Protein AF-A0A1M6WEM8-F1 (afdb_monomer_lite)

pLDDT: mean 76.11, std 21.75, range [37.53, 95.38]

Organism: Pseudonocardia thermophila (NCBI:txid1848)

Radius of gyration: 14.24 Å; chains: 1; bounding box: 22×40×36 Å

Structure (mmCIF, N/CA/C/O backbone):
data_AF-A0A1M6WEM8-F1
#
_entry.id   AF-A0A1M6WEM8-F1
#
loop_
_atom_site.group_PDB
_atom_site.id
_atom_site.type_symbol
_atom_site.label_atom_id
_atom_site.label_alt_id
_atom_site.label_comp_id
_atom_site.label_asym_id
_atom_site.label_entity_id
_atom_site.label_seq_id
_atom_site.pdbx_PDB_ins_code
_atom_site.Cartn_x
_atom_site.Cartn_y
_atom_site.Cartn_z
_atom_site.occupancy
_atom_site.B_iso_or_equiv
_atom_site.auth_seq_id
_atom_site.auth_comp_id
_atom_site.auth_asym_id
_atom_site.auth_atom_id
_atom_site.pdbx_PDB_model_num
ATOM 1 N N . MET A 1 1 ? 1.936 -12.402 -1.757 1.00 74.06 1 MET A N 1
ATOM 2 C CA . MET A 1 1 ? 1.408 -11.885 -3.043 1.00 74.06 1 MET A CA 1
ATOM 3 C C . MET A 1 1 ? 2.505 -11.535 -4.039 1.00 74.06 1 MET A C 1
ATOM 5 O O . MET A 1 1 ? 3.675 -11.440 -3.677 1.00 74.06 1 MET A O 1
ATOM 9 N N . ARG A 1 2 ? 2.109 -11.307 -5.296 1.00 88.44 2 ARG A N 1
ATOM 10 C CA . ARG A 1 2 ? 2.941 -10.772 -6.381 1.00 88.44 2 ARG A CA 1
ATOM 11 C C . ARG A 1 2 ? 2.325 -9.476 -6.906 1.00 88.44 2 ARG A C 1
ATOM 13 O O . ARG A 1 2 ? 1.120 -9.280 -6.796 1.00 88.44 2 ARG A O 1
ATOM 20 N N . CYS A 1 3 ? 3.145 -8.592 -7.461 1.00 89.19 3 CYS A N 1
ATOM 21 C CA . CYS A 1 3 ? 2.688 -7.364 -8.096 1.00 89.19 3 CYS A CA 1
ATOM 22 C C . CYS A 1 3 ? 1.774 -7.698 -9.283 1.00 89.19 3 CYS A C 1
ATOM 24 O O . CYS A 1 3 ? 2.188 -8.431 -10.179 1.00 89.19 3 CYS A O 1
ATOM 26 N N . ALA A 1 4 ? 0.569 -7.126 -9.323 1.00 87.06 4 ALA A N 1
ATOM 27 C CA . ALA A 1 4 ? -0.376 -7.350 -10.418 1.00 87.06 4 ALA A CA 1
ATOM 28 C C . ALA A 1 4 ? 0.128 -6.825 -11.779 1.00 87.06 4 ALA A C 1
ATOM 30 O O . ALA A 1 4 ? -0.300 -7.316 -12.816 1.00 87.06 4 ALA A O 1
ATOM 31 N N . SER A 1 5 ? 1.052 -5.855 -11.787 1.00 91.06 5 SER A N 1
ATOM 32 C CA . SER A 1 5 ? 1.572 -5.252 -13.022 1.00 91.06 5 SER A CA 1
ATOM 33 C C . SER A 1 5 ? 2.717 -6.040 -13.667 1.00 91.06 5 SER A C 1
ATOM 35 O O . SER A 1 5 ? 2.847 -6.017 -14.884 1.00 91.06 5 SER A O 1
ATOM 37 N N . CYS A 1 6 ? 3.580 -6.700 -12.885 1.00 91.75 6 CYS A N 1
ATOM 38 C CA . CYS A 1 6 ? 4.782 -7.366 -13.419 1.00 91.75 6 CYS A CA 1
ATOM 39 C C . CYS A 1 6 ? 5.106 -8.735 -12.798 1.00 91.75 6 CYS A C 1
ATOM 41 O O . CYS A 1 6 ? 6.102 -9.350 -13.163 1.00 91.75 6 CYS A O 1
ATOM 43 N N . GLY A 1 7 ? 4.325 -9.208 -11.823 1.00 92.19 7 GLY A N 1
ATOM 44 C CA . GLY A 1 7 ? 4.537 -10.501 -11.164 1.00 92.19 7 GLY A CA 1
ATOM 45 C C . GLY A 1 7 ? 5.674 -10.552 -10.131 1.00 92.19 7 GLY A C 1
ATOM 46 O O . GLY A 1 7 ? 5.879 -11.602 -9.509 1.00 92.19 7 GLY A O 1
ATOM 47 N N . TRP A 1 8 ? 6.393 -9.445 -9.901 1.00 91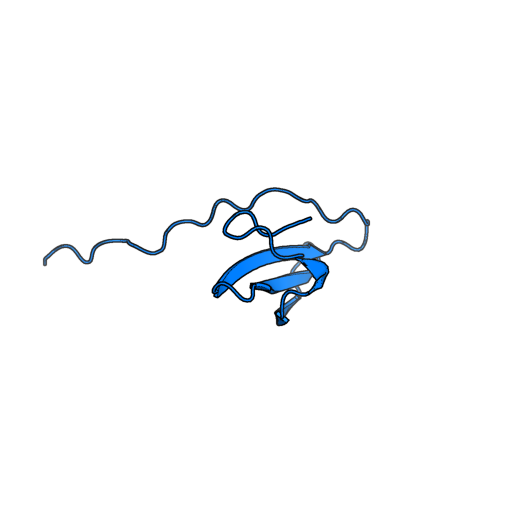.44 8 TRP A N 1
ATOM 48 C CA . TRP A 1 8 ? 7.476 -9.376 -8.910 1.00 91.44 8 TRP A CA 1
ATOM 49 C C . TRP A 1 8 ? 6.954 -9.579 -7.473 1.00 91.44 8 TRP A C 1
ATOM 51 O O . TRP A 1 8 ? 5.866 -9.083 -7.160 1.00 91.44 8 TRP A O 1
ATOM 61 N N . PRO A 1 9 ? 7.680 -10.271 -6.575 1.00 90.25 9 PRO A N 1
ATOM 62 C CA . PRO A 1 9 ? 7.233 -10.505 -5.199 1.00 90.25 9 PRO A CA 1
ATOM 63 C C . PRO A 1 9 ? 7.024 -9.201 -4.416 1.00 90.25 9 PRO A C 1
ATOM 65 O O . PRO A 1 9 ? 7.916 -8.358 -4.335 1.00 90.25 9 PRO A O 1
ATOM 68 N N . THR A 1 10 ? 5.850 -9.016 -3.799 1.00 84.31 10 THR A N 1
ATOM 69 C CA . THR A 1 10 ? 5.562 -7.783 -3.033 1.00 84.31 10 THR A CA 1
ATOM 70 C C . THR A 1 10 ? 6.342 -7.698 -1.723 1.00 84.31 10 THR A C 1
ATOM 72 O O . THR A 1 10 ? 6.576 -6.603 -1.220 1.00 84.31 10 THR A O 1
ATOM 75 N N . SER A 1 11 ? 6.800 -8.832 -1.187 1.00 86.69 11 SER A N 1
ATOM 76 C CA . SER A 1 11 ? 7.712 -8.903 -0.038 1.00 86.69 11 SER A CA 1
ATOM 77 C C . SER A 1 11 ? 9.055 -8.220 -0.296 1.00 86.69 11 SER A C 1
ATOM 79 O O . SER A 1 11 ? 9.681 -7.742 0.641 1.00 86.69 11 SER A O 1
ATOM 81 N N . GLU A 1 12 ? 9.470 -8.141 -1.559 1.00 89.44 12 GLU A N 1
ATOM 82 C CA . GLU A 1 12 ? 10.719 -7.507 -1.990 1.00 89.44 12 GLU A CA 1
ATOM 83 C C . GLU A 1 12 ? 10.516 -6.051 -2.441 1.00 89.44 12 GLU A C 1
ATOM 85 O O . GLU A 1 12 ? 11.458 -5.384 -2.865 1.00 89.44 12 GLU A O 1
ATOM 90 N N . ALA A 1 13 ? 9.286 -5.533 -2.374 1.00 91.81 13 ALA A N 1
ATOM 91 C CA . ALA A 1 13 ? 9.003 -4.147 -2.714 1.00 91.81 13 ALA A CA 1
ATOM 92 C C . ALA A 1 13 ? 9.603 -3.190 -1.669 1.00 91.81 13 ALA A C 1
ATOM 94 O O . ALA A 1 13 ? 9.498 -3.404 -0.459 1.00 91.81 13 ALA A O 1
ATOM 95 N N . LYS A 1 14 ? 10.186 -2.082 -2.138 1.00 94.44 14 LYS A N 1
ATOM 96 C CA . LYS A 1 14 ? 10.801 -1.071 -1.274 1.00 94.44 14 LYS A CA 1
ATOM 97 C C . LYS A 1 14 ? 9.723 -0.308 -0.510 1.00 94.44 14 LYS A C 1
ATOM 99 O O . LYS A 1 14 ? 8.835 0.279 -1.126 1.00 94.44 14 LYS A O 1
ATOM 104 N N . VAL A 1 15 ? 9.829 -0.251 0.815 1.00 95.06 15 VAL A N 1
ATOM 105 C CA . VAL A 1 15 ? 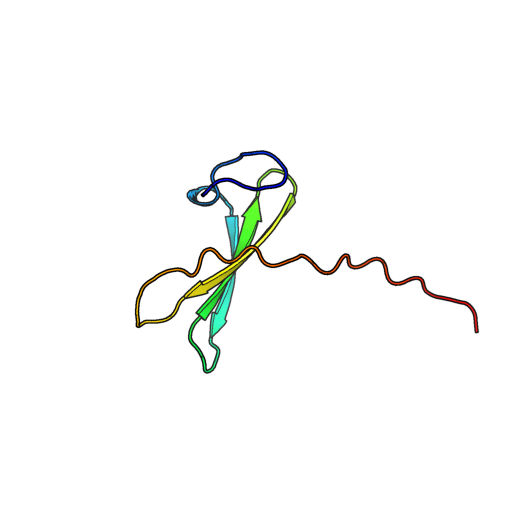8.974 0.622 1.634 1.00 95.06 15 VAL A CA 1
ATOM 106 C C . VAL A 1 15 ? 9.353 2.080 1.375 1.00 95.06 15 VAL A C 1
ATOM 108 O O . VAL A 1 15 ? 10.524 2.445 1.468 1.00 95.06 15 VAL A O 1
ATOM 111 N N . LEU A 1 16 ? 8.366 2.902 1.018 1.00 95.38 16 LEU A N 1
ATOM 112 C CA . LEU A 1 16 ? 8.547 4.334 0.773 1.00 95.38 16 LEU A CA 1
ATOM 113 C C . LEU A 1 16 ? 8.275 5.157 2.029 1.00 95.38 16 LEU A C 1
ATOM 115 O O . LEU A 1 16 ? 9.062 6.028 2.384 1.00 95.38 16 LEU A O 1
ATOM 119 N N . SER A 1 17 ? 7.158 4.878 2.694 1.00 92.50 17 SER A N 1
ATOM 120 C CA . SER A 1 17 ? 6.749 5.564 3.912 1.00 92.50 17 SER A CA 1
ATOM 121 C C . SER A 1 17 ? 5.806 4.691 4.730 1.00 92.50 17 SER A C 1
ATOM 123 O O . SER A 1 17 ? 5.253 3.690 4.257 1.00 92.50 17 SER A O 1
ATOM 125 N N . THR A 1 18 ? 5.655 5.037 6.003 1.00 94.94 18 THR A N 1
ATOM 126 C CA . THR A 1 18 ? 4.708 4.395 6.912 1.00 94.94 18 THR A CA 1
ATOM 127 C C . THR A 1 18 ? 4.099 5.473 7.797 1.00 94.94 18 THR A C 1
ATOM 129 O O . THR A 1 18 ? 4.826 6.230 8.436 1.00 94.94 18 THR A O 1
ATOM 132 N N . HIS A 1 19 ? 2.772 5.560 7.802 1.00 94.00 19 HIS A N 1
ATOM 133 C CA . HIS A 1 19 ? 2.017 6.603 8.487 1.00 94.00 19 HIS A CA 1
ATOM 134 C C . HIS A 1 19 ? 1.035 5.978 9.472 1.00 94.00 19 HIS A C 1
ATOM 136 O O . HIS A 1 19 ? 0.361 4.998 9.153 1.00 94.00 19 HIS A O 1
ATOM 142 N N . ARG A 1 20 ? 0.951 6.547 10.675 1.00 94.06 20 ARG A N 1
ATOM 143 C CA . ARG A 1 20 ? -0.048 6.152 11.666 1.00 94.06 20 ARG A CA 1
ATOM 144 C C . ARG A 1 20 ? -1.390 6.796 11.326 1.00 94.06 20 ARG A C 1
ATOM 146 O O . ARG A 1 20 ? -1.439 7.972 10.982 1.00 94.06 20 ARG A O 1
ATOM 153 N N . THR A 1 21 ? -2.458 6.030 11.469 1.00 91.12 21 THR A N 1
ATOM 154 C CA . THR A 1 21 ? -3.853 6.450 11.298 1.00 91.12 21 THR A CA 1
ATOM 155 C C . THR A 1 21 ? -4.670 5.977 12.502 1.00 91.12 21 THR A C 1
ATOM 157 O O . THR A 1 21 ? -4.153 5.259 13.362 1.00 91.12 21 THR A O 1
ATOM 160 N N . SER A 1 22 ? -5.939 6.376 12.587 1.00 90.88 22 SER A N 1
ATOM 161 C CA . SER A 1 22 ? -6.865 5.872 13.610 1.00 90.88 22 SER A CA 1
ATOM 162 C C . SER A 1 22 ? -7.143 4.371 13.476 1.00 90.88 22 SER A C 1
ATOM 164 O O . SER A 1 22 ? -7.388 3.716 14.482 1.00 90.88 22 SER A O 1
ATOM 166 N N . GLU A 1 23 ? -7.078 3.826 12.258 1.00 89.56 23 GLU A N 1
ATOM 167 C CA . GLU A 1 23 ? -7.374 2.417 11.959 1.00 89.56 23 GLU A CA 1
ATOM 168 C C . GLU A 1 23 ? -6.150 1.501 12.114 1.00 89.56 23 GLU A C 1
ATOM 170 O O . GLU A 1 23 ? -6.282 0.288 12.236 1.00 89.56 23 GLU A O 1
ATOM 175 N N . GLY A 1 24 ? -4.942 2.065 12.150 1.00 92.88 24 GLY A N 1
ATOM 176 C CA . GLY A 1 24 ? -3.698 1.305 12.237 1.00 92.88 24 GLY A CA 1
ATOM 177 C C . GLY A 1 24 ? -2.552 2.033 11.553 1.00 92.88 24 GLY A C 1
ATOM 178 O O . GLY A 1 24 ? -2.413 3.252 11.667 1.00 92.88 24 GLY A O 1
ATOM 179 N N . TRP A 1 25 ? -1.722 1.298 10.821 1.00 95.00 25 TRP A N 1
ATOM 180 C CA . TRP A 1 25 ? -0.629 1.876 10.043 1.00 95.00 25 TRP A CA 1
ATOM 181 C C . TRP A 1 25 ? -0.856 1.681 8.556 1.00 95.00 25 TRP A C 1
ATOM 183 O O . TRP A 1 25 ? -1.077 0.565 8.106 1.00 95.00 25 TRP A O 1
ATOM 193 N N . VAL A 1 26 ? -0.720 2.753 7.786 1.00 94.88 26 VAL A N 1
ATOM 194 C CA . VAL A 1 26 ? -0.688 2.679 6.328 1.00 94.88 26 VAL A CA 1
ATOM 195 C C . VAL A 1 26 ? 0.766 2.630 5.879 1.00 94.88 26 VAL A C 1
ATOM 197 O O . VAL A 1 26 ? 1.563 3.506 6.225 1.00 94.88 26 VAL A O 1
ATOM 200 N N . ARG A 1 27 ? 1.123 1.608 5.103 1.00 94.31 27 ARG A N 1
ATOM 201 C CA . ARG A 1 27 ? 2.457 1.417 4.532 1.00 94.31 27 ARG A CA 1
ATOM 202 C C 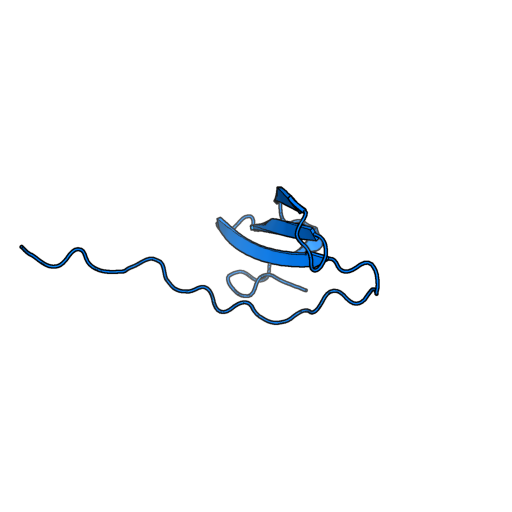. ARG A 1 27 ? 2.397 1.505 3.014 1.00 94.31 27 ARG A C 1
ATOM 204 O O . ARG A 1 27 ? 1.683 0.747 2.369 1.00 94.31 27 ARG A O 1
ATOM 211 N N . TYR A 1 28 ? 3.217 2.382 2.447 1.00 93.88 28 TYR A N 1
ATOM 212 C CA . TYR A 1 28 ? 3.379 2.509 1.002 1.00 93.88 28 TYR A CA 1
ATOM 213 C C . TYR A 1 28 ? 4.606 1.724 0.547 1.00 93.88 28 TYR A C 1
ATOM 215 O O . TYR A 1 28 ? 5.701 1.901 1.092 1.00 93.88 28 TYR A O 1
ATOM 223 N N . ARG A 1 29 ? 4.446 0.876 -0.471 1.00 93.81 29 ARG A N 1
ATOM 224 C CA . ARG A 1 29 ? 5.529 0.078 -1.062 1.00 93.81 29 ARG A CA 1
ATOM 225 C C . ARG A 1 29 ? 5.626 0.316 -2.563 1.00 93.81 29 ARG A C 1
ATOM 227 O O . ARG A 1 29 ? 4.613 0.443 -3.239 1.00 93.81 29 ARG A O 1
ATOM 234 N N . ARG A 1 30 ? 6.848 0.347 -3.095 1.00 94.75 30 ARG A N 1
ATOM 235 C CA . ARG A 1 30 ? 7.129 0.475 -4.530 1.00 94.75 30 ARG A CA 1
ATOM 236 C C . ARG A 1 30 ? 7.797 -0.783 -5.060 1.00 94.75 30 ARG A C 1
ATOM 238 O O . ARG A 1 30 ? 8.841 -1.206 -4.565 1.00 94.75 30 ARG A O 1
ATOM 245 N N . CYS A 1 31 ? 7.192 -1.352 -6.090 1.00 95.00 31 CYS A N 1
ATOM 246 C CA . CYS A 1 31 ? 7.744 -2.458 -6.851 1.00 95.00 31 CYS A CA 1
ATOM 247 C C . CYS A 1 31 ? 8.898 -1.989 -7.752 1.00 95.00 31 CYS A C 1
ATOM 249 O O . CYS A 1 31 ? 8.951 -0.824 -8.145 1.00 95.00 31 CYS A O 1
ATOM 251 N N . MET A 1 32 ? 9.779 -2.910 -8.150 1.00 92.62 32 MET A N 1
ATOM 252 C CA . MET A 1 32 ? 10.851 -2.640 -9.115 1.00 92.62 32 MET A CA 1
ATOM 253 C C . MET A 1 32 ? 10.322 -2.091 -10.453 1.00 92.62 32 MET A C 1
ATOM 255 O O . MET A 1 32 ? 10.969 -1.256 -11.073 1.00 92.62 32 MET A O 1
ATOM 259 N N . CYS A 1 33 ? 9.120 -2.495 -10.879 1.00 93.44 33 CYS A N 1
ATOM 260 C CA . CYS A 1 33 ? 8.493 -1.976 -12.101 1.00 93.44 33 CYS A CA 1
ATOM 261 C C . CYS A 1 33 ? 7.910 -0.557 -11.960 1.00 93.44 33 CYS A C 1
ATOM 263 O O . CYS A 1 33 ? 7.376 -0.022 -12.925 1.00 93.44 33 CYS A O 1
ATOM 265 N N . GLY A 1 34 ? 7.958 0.039 -10.765 1.00 93.81 34 GLY A N 1
ATOM 266 C CA . GLY A 1 34 ? 7.408 1.365 -10.480 1.00 93.81 34 GLY A CA 1
ATOM 267 C C . GLY A 1 34 ? 5.980 1.368 -9.927 1.00 93.81 34 GLY A C 1
ATOM 268 O O . GLY A 1 34 ? 5.563 2.391 -9.386 1.00 93.81 34 GLY A O 1
ATOM 269 N N . ALA A 1 35 ? 5.256 0.244 -9.975 1.00 93.81 35 ALA A N 1
ATOM 270 C CA . ALA A 1 35 ? 3.929 0.137 -9.369 1.00 93.81 35 ALA A CA 1
ATOM 271 C C . ALA A 1 35 ? 3.980 0.388 -7.852 1.00 93.81 35 ALA A C 1
ATOM 273 O O . ALA A 1 35 ? 4.907 -0.060 -7.167 1.00 93.81 35 ALA A O 1
ATOM 274 N N . VAL A 1 36 ? 2.973 1.090 -7.329 1.00 93.12 36 VAL A N 1
ATOM 275 C CA . VAL A 1 36 ? 2.848 1.409 -5.902 1.00 93.12 36 VAL A CA 1
ATOM 276 C C . VAL A 1 36 ? 1.700 0.610 -5.300 1.00 93.12 36 VAL A C 1
ATOM 278 O O . VAL A 1 36 ? 0.599 0.595 -5.841 1.00 93.12 36 VAL A O 1
ATOM 281 N N . ALA A 1 37 ? 1.978 -0.049 -4.181 1.00 89.44 37 ALA A N 1
ATOM 282 C CA . ALA A 1 37 ? 1.009 -0.760 -3.363 1.00 89.44 37 ALA A CA 1
ATOM 283 C C . ALA A 1 37 ? 0.842 -0.048 -2.016 1.00 89.44 37 ALA A C 1
ATOM 285 O O . ALA A 1 37 ? 1.784 0.571 -1.505 1.00 89.44 37 ALA A O 1
ATOM 286 N N . ILE A 1 38 ? -0.358 -0.148 -1.452 1.00 91.06 38 ILE A N 1
ATOM 287 C CA . ILE A 1 38 ? -0.727 0.426 -0.159 1.00 91.06 38 ILE A CA 1
ATOM 288 C C . ILE A 1 38 ? -1.219 -0.721 0.716 1.00 91.06 38 ILE A C 1
ATOM 290 O O . ILE A 1 38 ? -2.042 -1.515 0.274 1.00 91.06 38 ILE A O 1
ATOM 294 N N . GLU A 1 39 ? -0.720 -0.794 1.944 1.00 90.62 39 GLU A N 1
ATOM 295 C CA . GLU A 1 39 ? -1.136 -1.783 2.935 1.00 90.62 39 GLU A CA 1
ATOM 296 C C . GLU A 1 39 ? -1.633 -1.124 4.202 1.00 90.62 39 GLU A C 1
ATOM 298 O O . GLU A 1 39 ? -0.953 -0.259 4.757 1.00 90.62 39 GLU A O 1
ATOM 303 N N . LEU A 1 40 ? -2.775 -1.604 4.688 1.00 90.69 40 LEU A N 1
ATOM 304 C CA . LEU A 1 40 ? -3.237 -1.339 6.037 1.00 90.69 40 LEU A CA 1
ATOM 305 C C . LEU A 1 40 ? -2.725 -2.442 6.971 1.00 90.69 40 LEU A C 1
ATOM 307 O O . LEU A 1 40 ? -2.931 -3.629 6.739 1.00 90.69 40 LEU A O 1
ATOM 311 N N . LEU A 1 41 ? -2.032 -2.035 8.029 1.00 89.31 41 LEU A N 1
ATOM 312 C CA . LEU A 1 41 ? -1.526 -2.904 9.082 1.00 89.31 41 LEU A CA 1
ATOM 313 C C . LEU A 1 41 ? -2.313 -2.603 10.358 1.00 89.31 41 LEU A C 1
ATOM 315 O O . LEU A 1 41 ? -2.034 -1.624 11.062 1.00 89.31 41 LEU A O 1
ATOM 319 N N . THR A 1 42 ? -3.304 -3.440 10.642 1.00 85.44 42 THR A N 1
ATOM 320 C CA . THR A 1 42 ? -4.077 -3.420 11.886 1.00 85.44 42 THR A CA 1
ATOM 321 C C . THR A 1 42 ? -3.444 -4.371 12.906 1.00 85.44 42 THR A C 1
ATOM 323 O O . THR A 1 42 ? -2.927 -5.429 12.553 1.00 85.44 42 THR A O 1
ATOM 326 N N . LEU A 1 43 ? -3.455 -3.999 14.192 1.00 67.56 43 LEU A N 1
ATOM 327 C CA . LEU A 1 43 ? -2.929 -4.847 15.281 1.00 67.56 43 LEU A CA 1
ATOM 328 C C . LEU A 1 43 ? -3.768 -6.121 15.490 1.00 67.56 43 LEU A C 1
ATOM 330 O O . LEU A 1 43 ? -3.280 -7.102 16.043 1.00 67.56 43 LEU A O 1
ATOM 334 N N . THR A 1 44 ? -5.010 -6.124 15.012 1.00 58.59 44 THR A N 1
ATOM 335 C CA . THR A 1 44 ? -5.833 -7.316 14.804 1.00 58.59 44 THR A CA 1
ATOM 336 C C . THR A 1 44 ? -5.443 -7.898 13.453 1.00 58.59 44 THR A C 1
ATOM 338 O O . THR A 1 44 ? -5.925 -7.453 12.412 1.00 58.59 44 THR A O 1
ATOM 341 N N . GLY A 1 45 ? -4.435 -8.764 13.471 1.00 53.44 45 GLY A N 1
ATOM 342 C CA . GLY A 1 45 ? -3.748 -9.198 12.268 1.00 53.44 45 GLY A CA 1
ATOM 343 C C . GLY A 1 45 ? -4.624 -10.042 11.363 1.00 53.44 45 GLY A C 1
ATOM 344 O O . GLY A 1 45 ? -4.948 -11.147 11.752 1.00 53.44 45 GLY A O 1
ATOM 345 N N . GLU A 1 46 ? -4.902 -9.529 10.169 1.00 43.81 46 GLU A N 1
ATOM 346 C CA . GLU A 1 46 ? -4.703 -10.186 8.874 1.00 43.81 46 GLU A CA 1
ATOM 347 C C . GLU A 1 46 ? -4.427 -9.040 7.883 1.00 43.81 46 GLU A C 1
ATOM 349 O O . GLU A 1 46 ? -5.208 -8.088 7.849 1.00 43.81 46 GLU A O 1
ATOM 354 N N . PRO A 1 47 ? -3.306 -9.022 7.138 1.00 50.72 47 PRO A N 1
ATOM 355 C CA . PRO A 1 47 ? -3.123 -8.022 6.094 1.00 50.72 47 PRO A CA 1
ATOM 356 C C . PRO A 1 47 ? -4.221 -8.247 5.054 1.00 50.72 47 PRO A C 1
ATOM 358 O O . PRO A 1 47 ? -4.178 -9.234 4.32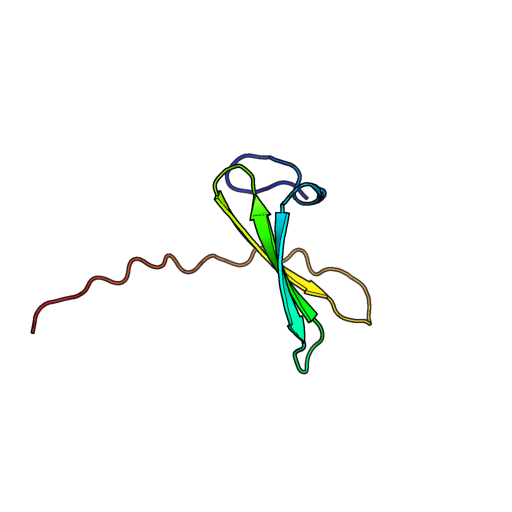5 1.00 50.72 47 PRO A O 1
ATOM 361 N N . THR A 1 48 ? -5.224 -7.371 5.005 1.00 50.25 48 THR A N 1
ATOM 362 C CA . THR A 1 48 ? -6.273 -7.440 3.990 1.00 50.25 48 THR A CA 1
ATOM 363 C C . THR A 1 48 ? -5.632 -7.197 2.630 1.00 50.25 48 THR A C 1
ATOM 365 O O . THR A 1 48 ? -5.262 -6.084 2.260 1.00 50.25 48 THR A O 1
ATOM 368 N N . GLU A 1 49 ? -5.462 -8.291 1.891 1.00 59.16 49 GLU A N 1
ATOM 369 C CA . GLU A 1 49 ? -4.960 -8.367 0.520 1.00 59.16 49 GLU A CA 1
ATOM 370 C C . GLU A 1 49 ? -5.996 -7.836 -0.490 1.00 59.16 49 GLU A C 1
ATOM 372 O O . GLU A 1 49 ? -6.161 -8.382 -1.582 1.00 59.16 49 GLU A O 1
ATOM 377 N N . GLU A 1 50 ? -6.741 -6.785 -0.137 1.00 49.50 50 GLU A N 1
ATOM 378 C CA . GLU A 1 50 ? -7.699 -6.189 -1.058 1.00 49.50 50 GLU A CA 1
ATOM 379 C C . GLU A 1 50 ? -6.944 -5.419 -2.149 1.00 49.50 50 GLU A C 1
ATOM 381 O O . GLU A 1 50 ? -6.100 -4.564 -1.850 1.00 49.50 50 GLU A O 1
ATOM 386 N N . PRO A 1 51 ? -7.211 -5.701 -3.438 1.00 41.97 51 PRO A N 1
ATOM 387 C CA . PRO A 1 51 ? -6.589 -4.971 -4.524 1.00 41.97 51 PRO A CA 1
ATOM 388 C C . PRO A 1 51 ? -7.106 -3.532 -4.502 1.00 41.97 51 PRO A C 1
ATOM 390 O O . PRO A 1 51 ? -8.191 -3.236 -5.006 1.00 41.97 51 PRO A O 1
ATOM 393 N N . VAL A 1 52 ? -6.305 -2.627 -3.935 1.00 49.12 52 VAL A N 1
ATOM 394 C CA . VAL A 1 52 ? -6.483 -1.180 -4.075 1.00 49.12 52 VAL A CA 1
ATOM 395 C C . VAL A 1 52 ? -6.534 -0.875 -5.569 1.00 49.12 52 VAL A C 1
ATOM 397 O O . VAL A 1 52 ? -5.522 -0.938 -6.272 1.00 49.12 52 VAL A O 1
ATOM 400 N N . ARG A 1 53 ? -7.736 -0.572 -6.072 1.00 45.91 53 ARG A N 1
ATOM 401 C CA . ARG A 1 53 ? -7.912 -0.028 -7.416 1.00 45.91 53 ARG A CA 1
ATOM 402 C C . ARG A 1 53 ? -7.234 1.330 -7.429 1.00 45.91 53 ARG A C 1
ATOM 404 O O . ARG A 1 53 ? -7.721 2.282 -6.829 1.00 45.91 53 ARG A O 1
ATOM 411 N N . ILE A 1 54 ? -6.072 1.384 -8.068 1.00 45.44 54 ILE A N 1
ATOM 412 C CA . ILE A 1 54 ? -5.338 2.619 -8.303 1.00 45.44 54 ILE A CA 1
ATOM 413 C C . ILE A 1 54 ? -6.278 3.521 -9.109 1.00 45.44 54 ILE A C 1
ATOM 415 O O . ILE A 1 54 ? -6.590 3.217 -10.259 1.00 45.44 54 ILE A O 1
ATOM 419 N N . ALA A 1 55 ? -6.772 4.593 -8.488 1.00 40.28 55 ALA A N 1
ATOM 420 C CA . ALA A 1 55 ? -7.357 5.695 -9.229 1.00 40.28 55 ALA A CA 1
ATOM 421 C C . ALA A 1 55 ? -6.232 6.275 -10.093 1.00 40.28 55 ALA A C 1
ATOM 423 O O . ALA A 1 55 ? -5.241 6.797 -9.581 1.00 40.28 55 ALA A O 1
ATOM 424 N N . ASP A 1 56 ? -6.350 6.068 -11.401 1.00 38.47 56 ASP A N 1
ATOM 425 C CA . ASP A 1 56 ? -5.437 6.579 -12.411 1.00 38.47 56 ASP A CA 1
ATOM 426 C C . ASP A 1 56 ? -5.394 8.109 -12.274 1.00 38.47 56 ASP A C 1
ATOM 428 O O . ASP A 1 56 ? -6.383 8.796 -12.528 1.00 38.47 56 ASP A O 1
ATOM 432 N N . ALA A 1 57 ? -4.267 8.657 -11.814 1.00 42.34 57 ALA A N 1
ATOM 433 C CA . ALA A 1 57 ? -4.039 10.097 -11.766 1.00 42.34 57 ALA A CA 1
ATOM 434 C C . ALA A 1 57 ? -3.783 10.627 -13.189 1.00 42.34 57 ALA A C 1
ATOM 436 O O . ALA A 1 57 ? -2.685 11.065 -13.528 1.00 42.34 57 ALA A O 1
ATOM 437 N N . ARG A 1 58 ? -4.805 10.559 -14.043 1.00 47.41 58 ARG A N 1
ATOM 438 C CA . ARG A 1 58 ? -4.879 11.238 -15.341 1.00 47.41 58 ARG A CA 1
ATOM 439 C C . ARG A 1 58 ? -6.189 12.006 -15.431 1.00 47.41 58 ARG A C 1
ATOM 441 O O . ARG A 1 58 ? -6.966 11.813 -16.364 1.00 47.41 58 ARG A O 1
ATOM 448 N N . GLU A 1 59 ? -6.424 12.906 -14.479 1.00 37.69 59 GLU A N 1
ATOM 449 C 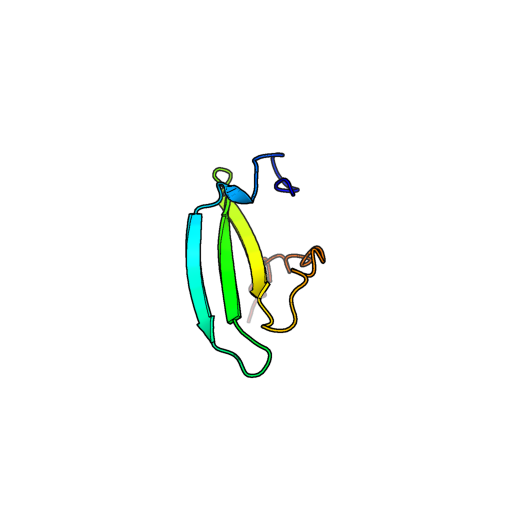CA . GLU A 1 59 ? -7.467 13.910 -14.663 1.00 37.69 59 GLU A CA 1
ATOM 450 C C . GLU A 1 59 ? -6.907 15.072 -15.491 1.00 37.69 59 GLU A C 1
ATOM 452 O O . GLU A 1 59 ? -5.933 15.741 -15.146 1.00 37.69 59 GLU A O 1
ATOM 457 N N . ARG A 1 60 ? -7.511 15.213 -16.666 1.00 44.28 60 ARG A N 1
ATOM 458 C CA . ARG A 1 60 ? -7.276 16.215 -17.696 1.00 44.28 60 ARG A CA 1
ATOM 459 C C . ARG A 1 60 ? -7.482 17.616 -17.111 1.00 44.28 60 ARG A C 1
ATOM 461 O O . ARG A 1 60 ? -8.585 17.931 -16.678 1.00 44.28 60 ARG A O 1
ATOM 468 N N . VAL A 1 61 ? -6.467 18.478 -17.194 1.00 46.03 61 VAL A N 1
ATOM 469 C CA . VAL A 1 61 ? -6.662 19.933 -17.101 1.00 46.03 61 VAL A CA 1
ATOM 470 C C . VAL A 1 61 ? -7.435 20.354 -18.352 1.00 46.03 61 VAL A C 1
ATOM 472 O O . VAL A 1 61 ? -6.863 20.519 -19.428 1.00 46.03 61 VAL A O 1
ATOM 475 N N . PHE A 1 62 ? -8.760 20.412 -18.227 1.00 43.94 62 PHE A N 1
ATOM 476 C CA . PHE A 1 62 ? -9.636 21.040 -19.206 1.00 43.94 62 PHE A CA 1
ATOM 477 C C . PHE A 1 62 ? -9.573 22.561 -19.054 1.00 43.94 62 PHE A C 1
ATOM 479 O O . PHE A 1 62 ? -9.453 23.089 -17.952 1.00 43.94 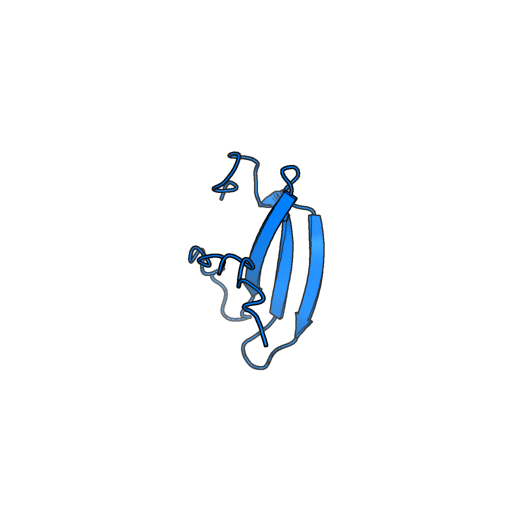62 PHE A O 1
ATOM 486 N N . ALA A 1 63 ? -9.637 23.207 -20.215 1.00 40.19 63 ALA A N 1
ATOM 487 C CA . ALA A 1 63 ? -9.618 24.636 -20.462 1.00 40.19 63 ALA A CA 1
ATOM 488 C C . ALA A 1 63 ? -10.502 25.471 -19.521 1.00 40.19 63 ALA A C 1
ATOM 490 O O . ALA A 1 63 ? -11.657 25.128 -19.266 1.00 40.19 63 ALA A O 1
ATOM 491 N N . GLY A 1 64 ? -9.948 26.616 -19.126 1.00 37.53 64 GLY A N 1
ATOM 492 C CA . GLY A 1 64 ? -10.639 27.828 -18.701 1.00 37.53 64 GLY A CA 1
ATOM 493 C C . GLY A 1 64 ? -9.873 29.017 -19.257 1.00 37.53 64 GLY A C 1
ATOM 494 O O . GLY A 1 64 ? -8.625 28.977 -19.151 1.00 37.53 64 GLY A O 1
#

Foldseek 3Di:
DADPVPRHDQVPFAWDDWDADPQAIWTWTADPVGDIDIWGDHPPDDTPPDPPPPPPPPDDPDDD

Sequence (64 aa):
MRCASCGWPTSEAKVLSTHRTSEGWVRYRRCMCGAVAIELLTLTGEPTEEPVRIADARERVFAG

Secondary structure (DSSP, 8-state):
-B-TTT--BGGGSEEEEEEE-SSSEEEEEE-TTS-EEEEEE-SS--------------------